Protein AF-A0A317WTN6-F1 (afdb_monomer)

Nearest PDB structures (foldseek):
  6wxp-assembly2_C  TM=5.418E-01  e=7.251E-01  synthetic construct
  1vr6-assembly1_B  TM=6.281E-01  e=1.608E+00  Thermotoga maritima
  2aj1-assembly1_A  TM=5.134E-01  e=1.718E+00  Listeria monocytogenes
  2ia0-assembly1_B  TM=4.102E-01  e=7.251E-01  Pyrococcus furiosus
  8oki-assembly1_G  TM=3.849E-01  e=5.672E+00  Pyrococcus furiosus DSM 3638

Radius of gyration: 11.91 Å; Cα contacts (8 Å, |Δi|>4): 115; chains: 1; bounding box: 24×35×25 Å

Secondary structure (DSSP, 8-state):
--EEEEEESSHHHHHHHHHHHHHHHHHHH--S---EE-SSS-EE-PSP--HHHHHHHHTSTTEEEEEE------

Organism: NCBI:txid1448321

Structure (mmCIF, N/CA/C/O backbone):
data_AF-A0A317WTN6-F1
#
_entry.id   AF-A0A317WTN6-F1
#
loop_
_atom_site.group_PDB
_atom_site.id
_atom_site.type_symbol
_atom_site.label_atom_id
_atom_site.label_alt_id
_atom_site.label_comp_id
_atom_site.label_asym_id
_atom_site.label_entity_id
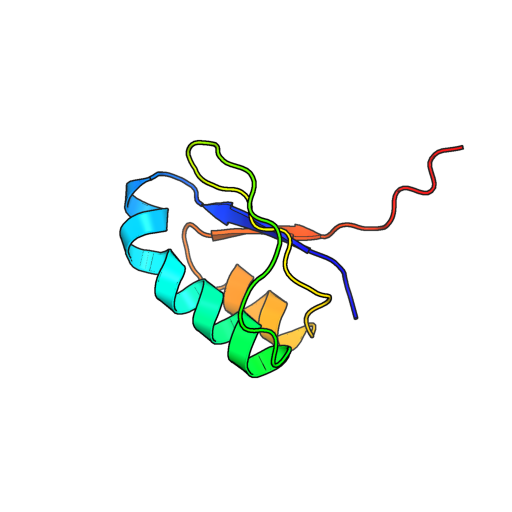_atom_site.label_seq_id
_atom_site.pdbx_PDB_ins_code
_atom_site.Cartn_x
_atom_site.Cartn_y
_atom_site.Cartn_z
_atom_site.occupancy
_atom_site.B_iso_or_equiv
_atom_site.auth_seq_id
_atom_site.auth_comp_id
_atom_site.auth_asym_id
_atom_site.auth_atom_id
_atom_site.pdbx_PDB_model_num
ATOM 1 N N . MET A 1 1 ? -6.662 8.686 13.984 1.00 74.12 1 MET A N 1
ATOM 2 C CA . MET A 1 1 ? -6.005 7.626 13.195 1.00 74.12 1 MET A CA 1
ATOM 3 C C . MET A 1 1 ? -4.822 8.266 12.484 1.00 74.12 1 MET A C 1
ATOM 5 O O . MET A 1 1 ? -4.979 9.405 12.052 1.00 74.12 1 MET A O 1
ATOM 9 N N . PRO A 1 2 ? -3.644 7.628 12.467 1.00 84.00 2 PRO A N 1
ATOM 10 C CA . PRO A 1 2 ? -2.464 8.144 11.775 1.00 84.00 2 PRO A CA 1
ATOM 11 C C . PRO A 1 2 ? -2.703 8.297 10.268 1.00 84.00 2 PRO A C 1
ATOM 13 O O . PRO A 1 2 ? -3.324 7.445 9.631 1.00 84.00 2 PRO A O 1
ATOM 16 N N . GLN A 1 3 ? -2.193 9.392 9.708 1.00 90.44 3 GLN A N 1
ATOM 17 C CA . GLN A 1 3 ? -2.140 9.609 8.268 1.00 90.44 3 GLN A CA 1
ATOM 18 C C . GLN A 1 3 ? -0.878 8.934 7.727 1.00 90.44 3 GLN A C 1
ATOM 20 O O . GLN A 1 3 ? 0.203 9.094 8.291 1.00 90.44 3 GLN A O 1
ATOM 25 N N . ILE A 1 4 ? -1.001 8.187 6.633 1.00 92.94 4 ILE A N 1
ATOM 26 C CA . ILE A 1 4 ? 0.149 7.570 5.966 1.00 92.94 4 ILE A CA 1
ATOM 27 C C . ILE A 1 4 ? 0.203 7.972 4.497 1.00 92.94 4 ILE A C 1
ATOM 29 O O . ILE A 1 4 ? -0.799 8.398 3.914 1.00 92.94 4 ILE A O 1
ATOM 33 N N . ARG A 1 5 ? 1.373 7.778 3.901 1.00 93.81 5 ARG A N 1
ATOM 34 C CA . ARG A 1 5 ? 1.576 7.629 2.464 1.00 93.81 5 ARG A CA 1
ATOM 35 C C . ARG A 1 5 ? 2.189 6.265 2.233 1.00 93.81 5 ARG A C 1
ATOM 37 O O . ARG A 1 5 ? 2.951 5.776 3.064 1.00 93.81 5 ARG A O 1
ATOM 44 N N . TYR A 1 6 ? 1.873 5.656 1.106 1.00 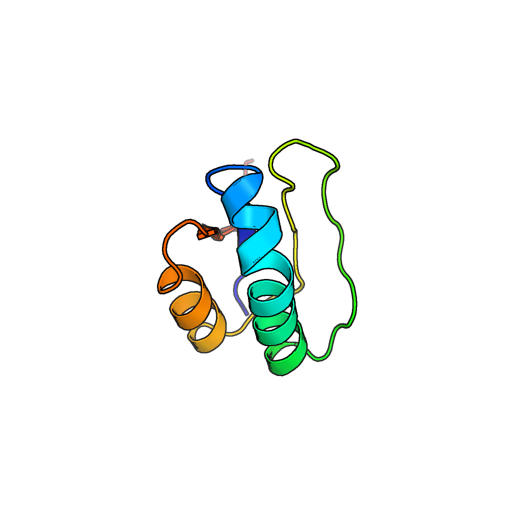94.38 6 TYR A N 1
ATOM 45 C CA . TYR A 1 6 ? 2.526 4.422 0.707 1.00 94.38 6 TYR A CA 1
ATOM 46 C C . TYR A 1 6 ? 3.025 4.521 -0.724 1.00 94.38 6 TYR A C 1
ATOM 48 O O . TYR A 1 6 ? 2.441 5.201 -1.566 1.00 94.38 6 TYR A O 1
ATOM 56 N N . THR A 1 7 ? 4.123 3.838 -0.994 1.00 95.31 7 THR A N 1
ATOM 57 C CA . THR A 1 7 ? 4.699 3.666 -2.325 1.00 95.31 7 THR A CA 1
ATOM 58 C C . THR A 1 7 ? 5.273 2.257 -2.409 1.00 95.31 7 THR A C 1
ATOM 60 O O . THR A 1 7 ? 5.365 1.548 -1.407 1.00 95.31 7 THR A O 1
ATOM 63 N N . TYR A 1 8 ? 5.650 1.830 -3.602 1.00 94.62 8 TYR A N 1
ATOM 64 C CA . TYR A 1 8 ? 6.257 0.519 -3.824 1.00 94.62 8 TYR A CA 1
ATOM 65 C C . TYR A 1 8 ? 7.755 0.680 -4.060 1.00 94.62 8 TYR A C 1
ATOM 67 O O . TYR A 1 8 ? 8.206 1.780 -4.372 1.00 94.62 8 TYR A O 1
ATOM 75 N N . ASN A 1 9 ? 8.523 -0.396 -3.905 1.00 93.00 9 ASN A N 1
ATOM 76 C CA . ASN A 1 9 ? 9.953 -0.366 -4.203 1.00 93.00 9 ASN A CA 1
ATOM 77 C C . ASN A 1 9 ? 10.211 -0.190 -5.710 1.00 93.00 9 ASN A C 1
ATOM 79 O O . ASN A 1 9 ? 11.069 0.588 -6.105 1.00 93.00 9 ASN A O 1
ATOM 83 N N . ASP A 1 10 ? 9.412 -0.868 -6.544 1.00 92.38 10 ASP A N 1
ATOM 84 C CA . ASP A 1 10 ? 9.549 -0.899 -8.004 1.00 92.38 10 ASP A CA 1
ATOM 85 C C . ASP A 1 10 ? 8.184 -1.130 -8.680 1.00 92.38 10 ASP A C 1
ATOM 87 O O . ASP A 1 10 ? 7.234 -1.605 -8.047 1.00 92.38 10 ASP A O 1
ATOM 91 N N . ALA A 1 11 ? 8.091 -0.891 -9.993 1.00 89.00 11 ALA A N 1
ATOM 92 C CA . ALA A 1 11 ? 6.877 -1.137 -10.783 1.00 89.00 11 ALA A CA 1
ATOM 93 C C . ALA A 1 11 ? 6.391 -2.604 -10.735 1.00 89.00 11 ALA A C 1
ATOM 95 O O . ALA A 1 11 ? 5.190 -2.862 -10.692 1.00 89.00 11 ALA A O 1
ATOM 96 N N . LEU A 1 12 ? 7.311 -3.578 -10.677 1.00 90.81 12 LEU A N 1
ATOM 97 C CA . LEU A 1 12 ? 6.970 -5.005 -10.526 1.00 90.81 12 LEU A CA 1
ATOM 98 C C . LEU A 1 12 ? 6.284 -5.303 -9.190 1.00 90.81 12 LEU A C 1
ATOM 100 O O . LEU A 1 12 ? 5.456 -6.207 -9.084 1.00 90.81 12 LEU A O 1
ATOM 104 N N . THR A 1 13 ? 6.675 -4.567 -8.157 1.00 92.31 13 THR A N 1
ATOM 105 C CA . THR A 1 13 ? 6.138 -4.692 -6.807 1.00 92.31 13 THR A CA 1
ATOM 106 C C . THR A 1 13 ? 4.746 -4.074 -6.744 1.00 92.31 13 THR A C 1
ATOM 108 O O . THR A 1 13 ? 3.841 -4.686 -6.183 1.00 92.31 13 THR A O 1
ATOM 111 N N . PHE A 1 14 ? 4.548 -2.925 -7.400 1.00 90.75 14 PHE A N 1
ATOM 112 C CA . PHE A 1 14 ? 3.227 -2.328 -7.611 1.00 90.75 14 PHE A CA 1
ATOM 113 C C . PHE A 1 14 ? 2.268 -3.299 -8.315 1.00 90.75 14 PHE A C 1
ATOM 115 O O . PHE A 1 14 ? 1.223 -3.616 -7.757 1.00 90.75 14 PHE A O 1
ATOM 122 N N . ASP A 1 15 ? 2.650 -3.845 -9.473 1.00 91.62 15 ASP A N 1
ATOM 123 C CA . ASP A 1 15 ? 1.810 -4.767 -10.258 1.00 91.62 15 ASP A CA 1
ATOM 124 C C . ASP A 1 15 ? 1.311 -5.970 -9.433 1.00 91.62 15 ASP A C 1
ATOM 126 O O . ASP A 1 15 ? 0.148 -6.365 -9.511 1.00 91.62 15 ASP A O 1
ATOM 130 N N . LYS A 1 16 ? 2.173 -6.512 -8.566 1.00 93.12 16 LYS A N 1
ATOM 131 C CA . LYS A 1 16 ? 1.856 -7.688 -7.743 1.00 93.12 16 LYS A CA 1
ATOM 132 C C . LYS A 1 16 ? 1.092 -7.371 -6.462 1.00 93.12 16 LYS A C 1
ATOM 134 O O . LYS A 1 16 ? 0.348 -8.225 -5.978 1.00 93.12 16 LYS A O 1
ATOM 139 N N . LEU A 1 17 ? 1.341 -6.214 -5.852 1.00 94.38 17 LEU A N 1
ATOM 140 C CA . LEU A 1 17 ? 0.901 -5.927 -4.484 1.00 94.38 17 LEU A CA 1
ATOM 141 C C . LEU A 1 17 ? -0.189 -4.867 -4.400 1.00 94.38 17 LEU A C 1
ATOM 143 O O . LEU A 1 17 ? -0.857 -4.816 -3.368 1.00 94.38 17 LEU A O 1
ATOM 147 N N . ASP A 1 18 ? -0.411 -4.063 -5.442 1.00 92.31 18 ASP A N 1
ATOM 148 C CA . ASP A 1 18 ? -1.338 -2.932 -5.373 1.00 92.31 18 ASP A CA 1
ATOM 149 C C . ASP A 1 18 ? -2.751 -3.344 -4.990 1.00 92.31 18 ASP A C 1
ATOM 151 O O . ASP A 1 18 ? -3.319 -2.802 -4.044 1.00 92.31 18 ASP A O 1
ATOM 155 N N . VAL A 1 19 ? -3.274 -4.389 -5.629 1.00 93.38 19 VAL A N 1
ATOM 156 C CA . VAL A 1 19 ? -4.598 -4.933 -5.307 1.00 93.38 19 VAL A CA 1
ATOM 157 C C . VAL A 1 19 ? -4.688 -5.310 -3.825 1.00 93.38 19 VAL A C 1
ATOM 159 O O . VAL A 1 19 ? -5.637 -4.933 -3.142 1.00 93.38 19 VAL A O 1
ATOM 162 N N . ARG A 1 20 ? -3.662 -5.986 -3.293 1.00 94.06 20 ARG A N 1
ATOM 163 C CA . ARG A 1 20 ? -3.630 -6.435 -1.895 1.00 94.06 20 ARG A CA 1
ATOM 164 C C . ARG A 1 20 ? -3.520 -5.268 -0.914 1.00 94.06 20 ARG A C 1
ATOM 166 O O . ARG A 1 20 ? -4.186 -5.281 0.119 1.00 94.06 20 ARG A O 1
ATOM 173 N N . VAL A 1 21 ? -2.681 -4.277 -1.215 1.00 93.88 21 VAL A N 1
ATOM 174 C CA . VAL A 1 21 ? -2.526 -3.060 -0.403 1.00 93.88 21 VAL A CA 1
ATOM 175 C C . VAL A 1 21 ? -3.844 -2.292 -0.358 1.00 93.88 21 VAL A C 1
ATOM 177 O O . VAL A 1 21 ? -4.309 -1.938 0.728 1.00 93.88 21 VAL A O 1
ATOM 180 N N . ARG A 1 22 ? -4.491 -2.108 -1.514 1.00 93.50 22 ARG A N 1
ATOM 181 C CA . ARG A 1 22 ? -5.776 -1.412 -1.603 1.00 93.50 22 ARG A CA 1
ATOM 182 C C . ARG A 1 22 ? -6.873 -2.151 -0.849 1.00 93.50 22 ARG A C 1
ATOM 184 O O . ARG A 1 22 ? -7.591 -1.514 -0.089 1.00 93.50 22 ARG A O 1
ATOM 191 N N . GLU A 1 23 ? -6.948 -3.477 -0.951 1.00 94.50 23 GLU A N 1
ATOM 192 C CA . GLU A 1 23 ? -7.909 -4.275 -0.179 1.00 94.50 23 GLU A CA 1
ATOM 193 C C . GLU A 1 23 ? -7.751 -4.113 1.340 1.00 94.50 23 GLU A C 1
ATOM 195 O O . GLU A 1 23 ? -8.751 -4.075 2.057 1.00 94.50 23 GLU A O 1
ATOM 200 N N . ILE A 1 24 ? -6.517 -4.047 1.854 1.00 93.88 24 ILE A N 1
ATOM 201 C CA . ILE A 1 24 ? -6.266 -3.865 3.294 1.00 93.88 24 ILE A CA 1
ATOM 202 C C . ILE A 1 24 ? -6.802 -2.507 3.749 1.00 93.88 24 ILE A C 1
ATOM 204 O O . ILE A 1 24 ? -7.519 -2.435 4.746 1.00 93.88 24 ILE A O 1
ATOM 208 N N . ILE A 1 25 ? -6.491 -1.452 2.996 1.00 93.56 25 ILE A N 1
ATOM 209 C CA . ILE A 1 25 ? -6.918 -0.083 3.304 1.00 93.56 25 ILE A CA 1
ATOM 210 C C . ILE A 1 25 ? -8.440 0.052 3.170 1.00 93.56 25 ILE A C 1
ATOM 212 O O . ILE A 1 25 ? -9.079 0.627 4.048 1.00 93.56 25 ILE A O 1
ATOM 216 N N . GLN A 1 26 ? -9.039 -0.517 2.122 1.00 94.75 26 GLN A N 1
ATOM 217 C CA . GLN A 1 26 ? -10.489 -0.525 1.904 1.00 94.75 26 GLN A CA 1
ATOM 218 C C . GLN A 1 26 ? -11.228 -1.243 3.038 1.00 94.75 26 GLN A C 1
ATOM 220 O O . GLN A 1 26 ? -12.225 -0.734 3.542 1.00 94.75 26 GLN A O 1
ATOM 225 N N . LYS A 1 27 ? -10.731 -2.405 3.484 1.00 94.06 27 LYS A N 1
ATOM 226 C CA . LYS A 1 27 ? -11.339 -3.159 4.594 1.00 94.06 27 LYS A CA 1
ATOM 227 C C . LYS A 1 27 ? -11.227 -2.433 5.934 1.00 94.06 27 LYS A C 1
ATOM 229 O O . LYS A 1 27 ? -12.11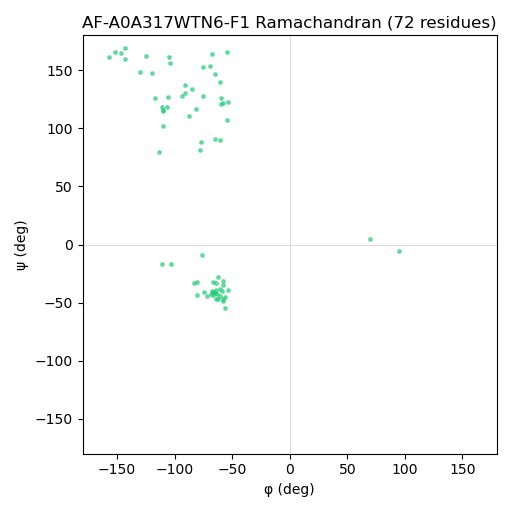1 -2.598 6.767 1.00 94.06 27 LYS A O 1
ATOM 234 N N . ASP A 1 28 ? -10.161 -1.665 6.144 1.00 92.69 28 ASP A N 1
ATOM 235 C CA . ASP A 1 28 ? -9.948 -0.908 7.383 1.00 92.69 28 ASP A CA 1
ATOM 236 C C . ASP A 1 28 ? -10.750 0.402 7.417 1.00 92.69 28 ASP A C 1
ATOM 238 O O . ASP A 1 28 ? -11.374 0.728 8.423 1.00 92.69 28 ASP A O 1
ATOM 242 N N . THR A 1 29 ? -10.765 1.141 6.306 1.00 91.12 29 THR A N 1
ATOM 243 C CA . THR A 1 29 ? -11.283 2.521 6.253 1.00 91.12 29 THR A CA 1
ATOM 244 C C . THR A 1 29 ? -12.667 2.640 5.620 1.00 91.12 29 THR A C 1
ATOM 246 O O . THR A 1 29 ? -13.329 3.667 5.770 1.00 91.12 29 THR A O 1
ATOM 249 N N . GLY A 1 30 ? -13.110 1.610 4.895 1.00 91.88 30 GLY A N 1
ATOM 250 C CA . GLY A 1 30 ? -14.351 1.614 4.119 1.00 91.88 30 GLY A CA 1
ATOM 251 C C . GLY A 1 30 ? -14.323 2.518 2.882 1.00 91.88 30 GLY A C 1
ATOM 252 O O . GLY A 1 30 ? -15.354 2.665 2.233 1.00 91.88 30 GLY A O 1
ATOM 253 N N . GLN A 1 31 ? -13.186 3.142 2.559 1.00 91.19 31 GLN A N 1
ATOM 254 C CA . GLN A 1 31 ? -13.047 4.032 1.404 1.00 91.19 31 GLN A CA 1
ATOM 255 C C . GLN A 1 31 ? -12.592 3.252 0.178 1.00 91.19 31 GLN A C 1
ATOM 257 O O . GLN A 1 31 ? -11.608 2.525 0.256 1.00 91.19 31 GLN A O 1
ATOM 262 N N . GLU A 1 32 ? -13.274 3.434 -0.950 1.00 89.81 32 GLU A N 1
ATOM 263 C CA . GLU A 1 32 ? -12.996 2.704 -2.195 1.00 89.81 32 GLU A CA 1
ATOM 264 C C . GLU A 1 32 ? -11.812 3.289 -2.983 1.00 89.81 32 GLU A C 1
ATOM 266 O O . GLU A 1 32 ? -11.069 2.535 -3.616 1.00 89.81 32 GLU A O 1
ATOM 271 N N . ASP A 1 33 ? -11.604 4.607 -2.907 1.00 90.31 33 ASP A N 1
ATOM 272 C CA . ASP A 1 33 ? -10.554 5.330 -3.629 1.00 90.31 33 ASP A CA 1
ATOM 273 C C . ASP A 1 33 ? -9.949 6.468 -2.788 1.00 90.31 33 ASP A C 1
ATOM 275 O O . ASP A 1 33 ? -10.539 6.931 -1.808 1.00 90.31 33 ASP A O 1
ATOM 279 N N . TRP A 1 34 ? -8.746 6.904 -3.160 1.00 93.75 34 TRP A N 1
ATOM 280 C CA . TRP A 1 34 ? -8.009 7.985 -2.511 1.00 93.75 34 TRP A CA 1
ATOM 281 C C . TRP A 1 34 ? -6.985 8.596 -3.472 1.00 93.75 34 TRP A C 1
ATOM 283 O O . TRP A 1 34 ? -6.602 7.961 -4.456 1.00 93.75 34 TRP A O 1
ATOM 293 N N . PRO A 1 35 ? -6.488 9.816 -3.198 1.00 92.81 35 PRO A N 1
ATOM 294 C CA . PRO A 1 35 ? -5.507 10.460 -4.061 1.00 92.81 35 PRO A CA 1
ATOM 295 C C . PRO A 1 35 ? -4.230 9.624 -4.228 1.00 92.81 35 PRO A C 1
ATOM 297 O O . PRO A 1 35 ? -3.513 9.342 -3.264 1.00 92.81 35 PRO A O 1
ATOM 300 N N . VAL A 1 36 ? -3.913 9.295 -5.481 1.00 92.31 36 VAL A N 1
ATOM 301 C CA . VAL A 1 36 ? -2.665 8.642 -5.895 1.00 92.31 36 VAL A CA 1
ATOM 302 C C . VAL A 1 36 ? -1.895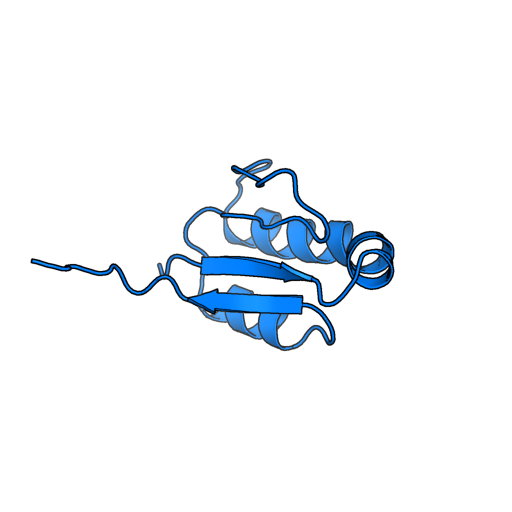 9.579 -6.823 1.00 92.31 36 VAL A C 1
ATOM 304 O O . VAL A 1 36 ? -2.421 10.065 -7.822 1.00 92.31 36 VAL A O 1
ATOM 307 N N . ALA A 1 37 ? -0.634 9.843 -6.493 1.00 92.31 37 ALA A N 1
ATOM 308 C CA . ALA A 1 37 ? 0.270 10.606 -7.336 1.00 92.31 37 ALA A CA 1
ATOM 309 C C . ALA A 1 37 ? 0.739 9.749 -8.521 1.00 92.31 37 ALA A C 1
ATOM 311 O O . ALA A 1 37 ? 1.260 8.646 -8.337 1.00 92.31 37 ALA A O 1
ATOM 312 N N . ILE A 1 38 ? 0.591 10.291 -9.732 1.00 87.69 38 ILE A N 1
ATOM 313 C CA . ILE A 1 38 ? 0.999 9.650 -10.987 1.00 87.69 38 ILE A CA 1
ATOM 314 C C . ILE A 1 38 ? 2.520 9.776 -11.127 1.00 87.69 38 ILE A C 1
ATOM 316 O O . ILE A 1 38 ? 3.037 10.752 -11.669 1.00 87.69 38 ILE A O 1
ATOM 320 N N . ARG A 1 39 ? 3.241 8.802 -10.581 1.00 88.12 39 ARG A N 1
ATOM 321 C CA . ARG A 1 39 ? 4.696 8.659 -10.682 1.00 88.12 39 ARG A CA 1
ATOM 322 C C . ARG A 1 39 ? 5.038 7.168 -10.701 1.00 88.12 39 ARG A C 1
ATOM 324 O O . ARG A 1 39 ? 4.187 6.357 -10.350 1.00 88.12 39 ARG A O 1
ATOM 331 N N . ASP A 1 40 ? 6.255 6.815 -11.090 1.00 84.19 40 ASP A N 1
ATOM 332 C CA . ASP A 1 40 ? 6.714 5.424 -11.088 1.00 84.19 40 ASP A CA 1
ATOM 333 C C . ASP A 1 40 ? 7.776 5.240 -9.991 1.00 84.19 40 ASP A C 1
ATOM 335 O O . ASP A 1 40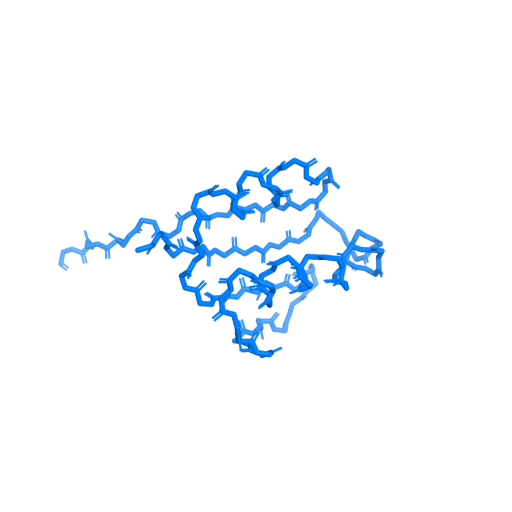 ? 8.826 5.886 -10.072 1.00 84.19 40 ASP A O 1
ATOM 339 N N . PRO A 1 41 ? 7.521 4.443 -8.937 1.00 85.88 41 PRO A N 1
ATOM 340 C CA . PRO A 1 41 ? 6.255 3.796 -8.566 1.00 85.88 41 PRO A CA 1
ATOM 341 C C . PRO A 1 41 ? 5.228 4.773 -7.949 1.00 85.88 41 PRO A C 1
ATOM 343 O O . PRO A 1 41 ? 5.613 5.769 -7.321 1.00 85.88 41 PRO A O 1
ATOM 346 N N . PRO A 1 42 ? 3.914 4.499 -8.084 1.00 90.50 42 PRO A N 1
ATOM 347 C CA . PRO A 1 42 ? 2.863 5.415 -7.648 1.00 90.50 42 PRO A CA 1
ATOM 348 C C . PRO A 1 42 ? 2.880 5.603 -6.134 1.00 90.50 42 PRO A C 1
ATOM 350 O O . PRO A 1 42 ? 3.179 4.673 -5.383 1.00 90.50 42 PRO A O 1
ATOM 353 N N . LEU A 1 43 ? 2.529 6.812 -5.688 1.00 93.00 43 LEU A N 1
ATOM 354 C CA . LEU A 1 43 ? 2.395 7.126 -4.265 1.00 93.00 43 LEU A CA 1
ATOM 355 C C . LEU A 1 43 ? 0.933 7.348 -3.914 1.00 93.00 43 LEU A C 1
ATOM 357 O O . LEU A 1 43 ? 0.314 8.291 -4.400 1.00 93.00 43 LEU A O 1
ATOM 361 N N . GLY A 1 44 ? 0.393 6.483 -3.064 1.00 93.50 44 GLY A N 1
ATOM 362 C CA . GLY A 1 44 ? -0.956 6.598 -2.535 1.00 93.50 44 GLY A CA 1
ATOM 363 C C . GLY A 1 44 ? -0.982 7.390 -1.234 1.00 93.50 44 GLY A C 1
ATOM 364 O O . GLY A 1 44 ? -0.151 7.185 -0.350 1.00 93.50 44 GLY A O 1
ATOM 365 N N . ASN A 1 45 ? -1.966 8.275 -1.110 1.00 93.12 45 ASN A N 1
ATOM 366 C CA . ASN A 1 45 ? -2.298 8.983 0.122 1.00 93.12 45 ASN A CA 1
ATOM 367 C C . ASN A 1 45 ? -3.683 8.513 0.591 1.00 93.12 45 ASN A C 1
ATOM 369 O O . ASN A 1 45 ? -4.677 9.182 0.303 1.00 93.12 45 ASN A O 1
ATOM 373 N N . PRO A 1 46 ? -3.775 7.341 1.242 1.00 93.25 46 PRO A N 1
ATOM 374 C CA . PRO A 1 46 ? -5.048 6.818 1.710 1.00 93.25 46 PRO A CA 1
ATOM 375 C C . PRO A 1 46 ? -5.626 7.678 2.837 1.00 93.25 46 PRO A C 1
ATOM 377 O O . PRO A 1 46 ? -4.905 8.472 3.444 1.00 93.25 46 PRO A O 1
ATOM 380 N N . PRO A 1 47 ? -6.921 7.531 3.154 1.00 91.19 47 PRO A N 1
ATOM 381 C CA . PRO A 1 47 ? -7.478 8.065 4.394 1.00 91.19 47 PRO A CA 1
ATOM 382 C C . PRO A 1 47 ? -6.705 7.565 5.633 1.00 91.19 47 PRO A C 1
ATOM 384 O O . PRO A 1 47 ? -5.954 6.589 5.549 1.00 91.19 47 PRO A O 1
ATOM 387 N N . PRO A 1 48 ? -6.909 8.198 6.800 1.00 91.25 48 PRO A N 1
A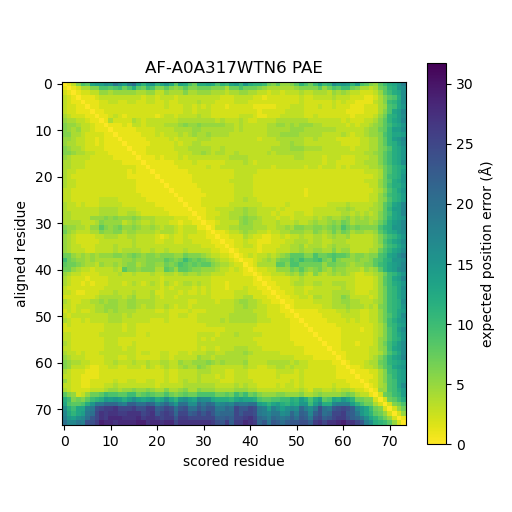TOM 388 C CA . PRO A 1 48 ? -6.329 7.741 8.054 1.00 91.25 48 PRO A CA 1
ATOM 389 C C . PRO A 1 48 ? -6.668 6.272 8.322 1.00 91.25 48 PRO A C 1
ATOM 391 O O . PRO A 1 48 ? -7.840 5.908 8.395 1.00 91.25 48 PRO A O 1
ATOM 394 N N . VAL A 1 49 ? -5.638 5.449 8.487 1.00 91.44 49 VAL A N 1
ATOM 395 C CA . VAL A 1 49 ? -5.759 4.003 8.721 1.00 91.44 49 VAL A CA 1
ATOM 396 C C . VAL A 1 49 ? -5.493 3.675 10.187 1.00 91.44 49 VAL A C 1
ATOM 398 O O . VAL A 1 49 ? -4.805 4.410 10.903 1.00 91.44 49 VAL A O 1
ATOM 401 N N . SER A 1 50 ? -6.023 2.552 10.654 1.00 93.25 50 SER A N 1
ATOM 402 C CA . SER A 1 50 ? -5.728 2.022 11.984 1.00 93.25 50 SER A CA 1
ATOM 403 C C . SER A 1 50 ? -4.282 1.526 12.082 1.00 93.25 50 SER A C 1
ATOM 405 O O . SER A 1 50 ? -3.696 1.063 11.103 1.00 93.25 50 SER A O 1
ATOM 407 N N . GLU A 1 51 ? -3.705 1.531 13.288 1.00 91.88 51 GLU A N 1
ATOM 408 C CA . GLU A 1 51 ? -2.353 0.987 13.505 1.00 91.88 51 GLU A CA 1
ATOM 409 C C . GLU A 1 51 ? -2.227 -0.491 13.103 1.00 91.88 51 GLU A C 1
ATOM 411 O O . GLU A 1 51 ? -1.168 -0.921 12.653 1.00 91.88 51 GLU A O 1
ATOM 416 N N . ASP A 1 52 ? -3.305 -1.270 13.232 1.00 92.38 52 ASP A N 1
ATOM 417 C CA . ASP A 1 52 ? -3.339 -2.673 12.806 1.00 92.38 52 ASP A CA 1
ATOM 418 C C . ASP A 1 52 ? -3.179 -2.816 11.282 1.00 92.38 52 ASP A C 1
ATOM 420 O O . ASP A 1 52 ? -2.407 -3.652 10.808 1.00 92.38 52 ASP A O 1
ATOM 424 N N . ALA A 1 53 ? -3.841 -1.950 10.507 1.00 92.56 53 ALA A N 1
ATOM 425 C CA . ALA A 1 53 ? -3.689 -1.900 9.058 1.00 92.56 53 ALA A CA 1
ATOM 426 C C . ALA A 1 53 ? -2.283 -1.441 8.656 1.00 92.56 53 ALA A C 1
ATOM 428 O O . ALA A 1 53 ? -1.685 -2.049 7.772 1.00 92.56 53 ALA A O 1
ATOM 429 N N . ILE A 1 54 ? -1.712 -0.449 9.349 1.00 92.38 54 ILE A N 1
ATOM 430 C CA . ILE A 1 54 ? -0.325 -0.019 9.115 1.00 92.38 54 ILE A CA 1
ATOM 431 C C . ILE A 1 54 ? 0.640 -1.186 9.314 1.00 92.38 54 ILE A C 1
ATOM 433 O O . ILE A 1 54 ? 1.433 -1.463 8.422 1.00 92.38 54 ILE A O 1
ATOM 437 N N . ARG A 1 55 ? 0.524 -1.935 10.416 1.00 93.56 55 ARG A N 1
ATOM 438 C CA . ARG A 1 55 ? 1.382 -3.105 10.669 1.00 93.56 55 ARG A CA 1
ATOM 439 C C . ARG A 1 55 ? 1.239 -4.178 9.592 1.00 93.56 55 ARG A C 1
ATOM 441 O O . ARG A 1 55 ? 2.228 -4.795 9.209 1.00 93.56 55 ARG A O 1
ATOM 448 N N . LYS A 1 56 ? 0.019 -4.406 9.088 1.00 94.00 56 LYS A N 1
ATOM 449 C CA . LYS A 1 56 ? -0.228 -5.334 7.971 1.00 94.00 56 LYS A CA 1
ATOM 450 C C . LYS A 1 56 ? 0.443 -4.870 6.685 1.00 94.00 56 LYS A C 1
ATOM 452 O O . LYS A 1 56 ? 0.948 -5.716 5.961 1.00 94.00 56 LYS A O 1
ATOM 457 N N . LEU A 1 57 ? 0.435 -3.567 6.409 1.00 93.06 57 LEU A N 1
ATOM 458 C CA . LEU A 1 57 ? 1.079 -2.976 5.238 1.00 93.06 57 LEU A CA 1
ATOM 459 C C . LEU A 1 57 ? 2.609 -2.992 5.359 1.00 93.06 57 LEU A C 1
ATOM 461 O O . LEU A 1 57 ? 3.276 -3.410 4.421 1.00 93.06 57 LEU A O 1
ATOM 465 N N . GLU A 1 58 ? 3.154 -2.625 6.521 1.00 92.94 58 GLU A N 1
ATOM 466 C CA . GLU A 1 58 ? 4.594 -2.674 6.833 1.00 92.94 58 GLU A CA 1
ATOM 467 C C . GLU A 1 58 ? 5.152 -4.109 6.780 1.00 92.94 58 GLU A C 1
ATOM 469 O O . GLU A 1 58 ? 6.325 -4.310 6.480 1.00 92.94 58 GLU A O 1
ATOM 474 N N . ALA A 1 59 ? 4.317 -5.123 7.033 1.00 94.50 59 ALA A N 1
ATOM 475 C CA . ALA A 1 59 ? 4.697 -6.530 6.911 1.00 94.50 59 ALA A CA 1
ATOM 476 C C . ALA A 1 59 ? 4.771 -7.036 5.455 1.00 94.50 59 ALA A C 1
ATOM 478 O O . ALA A 1 59 ? 5.205 -8.168 5.227 1.00 94.50 59 ALA A O 1
ATOM 479 N N . ILE A 1 60 ? 4.321 -6.250 4.470 1.00 93.31 60 ILE A N 1
ATOM 480 C CA . ILE A 1 60 ? 4.409 -6.618 3.056 1.00 93.31 60 ILE A CA 1
ATOM 481 C C . ILE A 1 60 ? 5.764 -6.160 2.513 1.00 93.31 60 ILE A 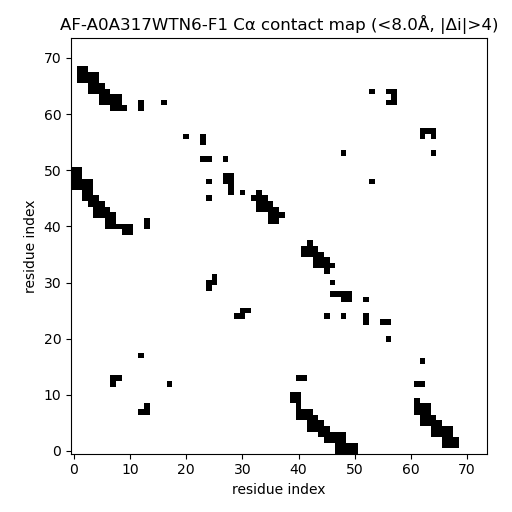C 1
ATOM 483 O O . ILE A 1 60 ? 6.005 -4.971 2.313 1.00 93.31 60 ILE A O 1
ATOM 487 N N . GLU A 1 61 ? 6.634 -7.123 2.213 1.00 93.12 61 GLU A N 1
ATOM 488 C CA . GLU A 1 61 ? 7.935 -6.844 1.607 1.00 93.12 61 GLU A CA 1
ATOM 489 C C . GLU A 1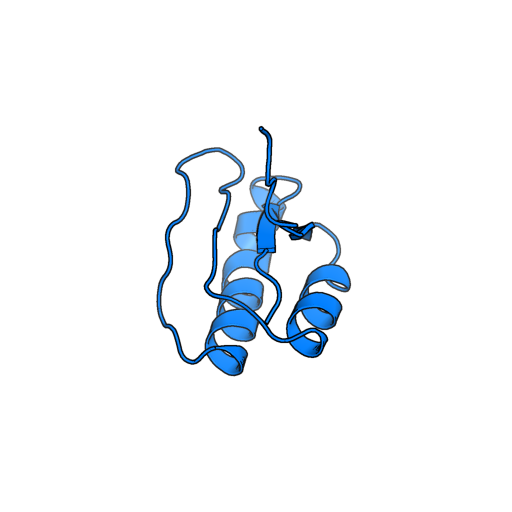 61 ? 7.772 -6.126 0.256 1.00 93.12 61 GLU A C 1
ATOM 491 O O . GLU A 1 61 ? 7.053 -6.588 -0.632 1.00 93.12 61 GLU A O 1
ATOM 496 N N . GLY A 1 62 ? 8.433 -4.974 0.117 1.00 91.44 62 GLY A N 1
ATOM 497 C CA . GLY A 1 62 ? 8.376 -4.130 -1.078 1.00 91.44 62 GLY A CA 1
ATOM 498 C C . GLY A 1 62 ? 7.350 -2.991 -1.025 1.00 91.44 62 GLY A C 1
ATOM 499 O O .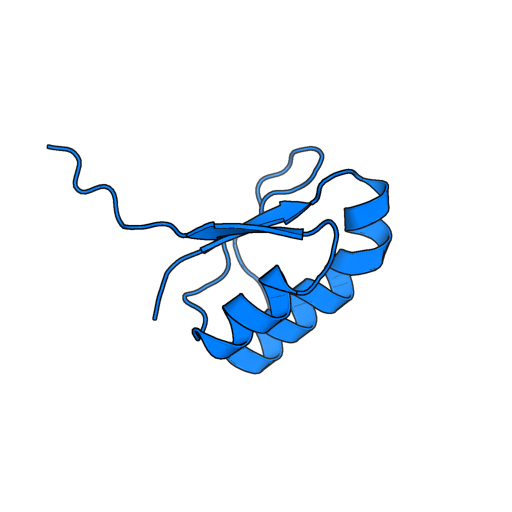 GLY A 1 62 ? 7.349 -2.148 -1.925 1.00 91.44 62 GLY A O 1
ATOM 500 N N . VAL A 1 63 ? 6.518 -2.916 0.018 1.00 94.31 63 VAL A N 1
ATOM 501 C CA . VAL A 1 63 ? 5.681 -1.740 0.299 1.00 94.31 63 VAL A CA 1
ATOM 502 C C . VAL A 1 63 ? 6.423 -0.824 1.267 1.00 94.31 63 VAL A C 1
ATOM 504 O O . VAL A 1 63 ? 6.888 -1.250 2.319 1.00 94.31 63 VAL A O 1
ATOM 507 N N . ILE A 1 64 ? 6.533 0.449 0.909 1.00 94.06 64 ILE A N 1
ATOM 508 C CA . ILE A 1 64 ? 7.185 1.482 1.711 1.00 94.06 64 ILE A CA 1
ATOM 509 C C . ILE A 1 64 ? 6.083 2.361 2.294 1.00 94.06 64 ILE A C 1
ATOM 511 O O . ILE A 1 64 ? 5.336 2.988 1.541 1.00 94.06 64 ILE A O 1
ATOM 515 N N . ILE A 1 65 ? 5.984 2.400 3.623 1.00 93.75 65 ILE A N 1
ATOM 516 C CA . ILE A 1 65 ? 5.018 3.224 4.355 1.00 93.75 65 ILE A CA 1
ATOM 517 C C . ILE A 1 65 ? 5.740 4.409 4.985 1.00 93.75 65 ILE A C 1
ATOM 519 O O . ILE A 1 65 ? 6.703 4.236 5.727 1.00 93.75 65 ILE A O 1
ATOM 523 N N . ASP A 1 66 ? 5.237 5.603 4.707 1.00 92.00 66 ASP A N 1
ATOM 524 C CA . ASP A 1 66 ? 5.672 6.857 5.302 1.00 92.00 66 ASP A CA 1
ATOM 525 C C . ASP A 1 66 ? 4.550 7.368 6.207 1.00 92.00 66 ASP A C 1
ATOM 527 O O . ASP A 1 66 ? 3.419 7.581 5.760 1.00 92.00 66 ASP A O 1
ATOM 531 N N . ARG A 1 67 ? 4.818 7.503 7.506 1.00 89.62 67 ARG A N 1
ATOM 532 C CA . ARG A 1 67 ? 3.832 8.055 8.438 1.00 89.62 67 ARG A CA 1
ATOM 533 C C . ARG A 1 67 ? 3.897 9.568 8.320 1.00 89.62 67 ARG A C 1
ATOM 535 O O . ARG A 1 67 ? 4.913 10.167 8.648 1.00 89.62 67 ARG A O 1
ATOM 542 N N . VAL A 1 68 ? 2.801 10.178 7.876 1.00 83.38 68 VAL A N 1
ATOM 543 C CA . VAL A 1 68 ? 2.672 11.633 7.858 1.00 83.38 68 VAL A CA 1
ATOM 544 C C . VAL A 1 68 ? 2.366 12.060 9.286 1.00 83.38 68 VAL A C 1
ATOM 546 O O . VAL A 1 68 ? 1.210 12.253 9.668 1.00 83.38 68 VAL A O 1
ATOM 549 N N . GLU A 1 69 ? 3.408 12.157 10.107 1.00 65.25 69 GLU A N 1
ATOM 550 C CA . GLU A 1 69 ? 3.353 13.052 11.254 1.00 65.25 69 GLU A CA 1
ATOM 551 C C . GLU A 1 69 ? 3.129 14.440 10.671 1.00 65.25 69 GLU A C 1
ATOM 553 O O . GLU A 1 69 ? 3.863 14.870 9.785 1.00 65.25 69 GLU A O 1
ATOM 558 N N . GLY A 1 70 ? 2.028 15.085 11.057 1.00 53.69 70 GLY A N 1
ATOM 559 C CA . GLY A 1 70 ? 1.739 16.426 10.583 1.00 53.69 70 GLY A CA 1
ATOM 560 C C . GLY A 1 70 ? 2.937 17.309 10.896 1.00 53.69 70 GLY A C 1
ATOM 561 O O . GLY A 1 70 ? 3.156 17.633 12.061 1.00 53.69 70 GLY A O 1
ATOM 562 N N . GLU A 1 71 ? 3.700 17.681 9.868 1.00 47.06 71 GLU A N 1
ATOM 563 C CA . GLU A 1 71 ? 4.602 18.819 9.935 1.00 47.06 71 GLU A CA 1
ATOM 564 C C . GLU A 1 71 ? 3.723 20.039 10.213 1.00 47.06 71 GLU A C 1
ATOM 566 O O . GLU A 1 71 ? 3.178 20.686 9.320 1.00 47.06 71 GLU A O 1
ATOM 571 N N . GLY A 1 72 ? 3.531 20.317 11.499 1.00 50.81 72 GLY A N 1
ATOM 572 C CA . GLY A 1 72 ? 3.565 21.687 11.950 1.00 50.81 72 GLY A CA 1
ATOM 573 C C . GLY A 1 72 ? 4.985 22.177 11.717 1.00 50.81 72 GLY A C 1
ATOM 574 O O . GLY A 1 72 ? 5.825 22.008 12.592 1.00 50.81 72 GLY A O 1
ATOM 575 N N . ASP A 1 73 ? 5.238 22.752 10.546 1.00 41.25 73 ASP A N 1
ATOM 576 C CA . ASP A 1 73 ? 6.409 23.593 10.333 1.00 41.25 73 ASP A CA 1
ATOM 577 C C . ASP A 1 73 ? 5.928 25.041 10.164 1.00 41.25 73 ASP A C 1
ATOM 579 O O . ASP A 1 73 ? 5.299 25.407 9.172 1.00 41.25 73 ASP A O 1
ATOM 583 N N . ASN A 1 74 ? 6.115 25.758 11.276 1.00 42.31 74 ASN A N 1
ATOM 584 C CA . ASN A 1 74 ? 6.281 27.195 11.514 1.00 42.31 74 ASN A CA 1
ATOM 585 C C . ASN A 1 74 ? 5.493 28.245 10.707 1.00 42.31 74 ASN A C 1
ATOM 587 O O . ASN A 1 74 ? 5.746 28.464 9.506 1.00 42.31 74 ASN A O 1
#

Solvent-accessible surface area (backbone atoms only — not comparable to full-atom values): 4366 Å² total; per-residue (Å²): 110,58,39,41,35,37,32,35,76,37,62,73,44,37,76,73,38,46,68,59,56,49,51,50,50,26,74,72,60,70,48,93,77,59,63,60,47,96,50,92,45,46,38,36,43,52,72,55,40,52,72,70,53,49,54,58,48,64,68,36,90,51,46,46,73,44,74,50,68,78,78,84,75,131

Mean predicted aligned error: 4.86 Å

Sequence (74 aa):
MPQIRYTYNDALTFDKLDVRVREIIQKDTGQEDWPVAIRDPPLGNPPPVSEDAIRKLEAIEGVIIDRVEGEGDN

pLDDT: mean 88.41, std 12.04, range [41.25, 95.31]

Foldseek 3Di:
DWWKKKWFQFPVRCVPCVVVLQVLLCVFPVDNDADWDPDTGIMGGGPDGDPVSVVVQVPDPGMDMGTCPPPPDD